Protein AF-A0A496T1U8-F1 (afdb_monomer_lite)

Foldseek 3Di:
DPDPVPPLQPDDDPDDPVRQVCCLVPPADADPVRDRDGDPSRSVVVVVVVVVVVVD

Sequence (56 aa):
MSKTSNIAKSIKLHLTQNALRVLERRYLMRDDKGNVIETPEELVWRVASAIAKADR

pLDDT: mean 87.45, std 17.33, range [42.72, 98.31]

Radius of gyration: 13.13 Å; chains: 1; bounding box: 35×24×29 Å

Secondary structure (DSSP, 8-state):
--SGGGTGGG------HHHHHHHHHHTS-B-TT--B---HHHHHHHHHHHHHHH--

Structure (mmCIF, N/CA/C/O backbone):
data_AF-A0A496T1U8-F1
#
_entry.id   AF-A0A496T1U8-F1
#
loop_
_atom_site.group_PDB
_atom_site.id
_atom_site.type_symbol
_atom_site.label_atom_id
_atom_site.label_alt_id
_atom_site.label_comp_id
_atom_site.label_asym_id
_atom_site.label_entity_id
_atom_site.label_seq_id
_atom_site.pdbx_PDB_ins_code
_atom_site.Cartn_x
_atom_site.Cartn_y
_atom_site.Cartn_z
_atom_site.occupancy
_atom_site.B_iso_or_equiv
_atom_site.auth_seq_id
_atom_site.auth_comp_id
_atom_site.auth_asym_id
_atom_site.auth_atom_id
_atom_site.pdbx_PDB_model_num
ATOM 1 N N . MET A 1 1 ? 20.487 -14.577 -4.613 1.00 42.72 1 MET A N 1
ATOM 2 C CA . MET A 1 1 ? 19.750 -13.304 -4.785 1.00 42.72 1 MET A CA 1
ATOM 3 C C . MET A 1 1 ? 18.642 -13.219 -3.733 1.00 42.72 1 MET A C 1
ATOM 5 O O . MET A 1 1 ? 17.482 -13.381 -4.073 1.00 42.72 1 MET A O 1
ATOM 9 N N . SER A 1 2 ? 18.980 -13.033 -2.448 1.00 45.09 2 SER A N 1
ATOM 10 C CA . SER A 1 2 ? 17.988 -13.238 -1.364 1.00 45.09 2 SER A CA 1
ATOM 11 C C . SER A 1 2 ? 18.058 -12.225 -0.215 1.00 45.09 2 SER A C 1
ATOM 13 O O . SER A 1 2 ? 17.342 -12.382 0.765 1.00 45.09 2 SER A O 1
ATOM 15 N N . LYS A 1 3 ? 18.901 -11.182 -0.301 1.00 45.97 3 LYS A N 1
ATOM 16 C CA . LYS A 1 3 ? 19.073 -10.204 0.795 1.00 45.97 3 LYS A CA 1
ATOM 17 C C . LYS A 1 3 ? 18.345 -8.867 0.584 1.00 45.97 3 LYS A C 1
ATOM 19 O O . LYS A 1 3 ? 18.040 -8.200 1.563 1.00 45.97 3 LYS A O 1
ATOM 24 N N . THR A 1 4 ? 17.984 -8.503 -0.648 1.00 49.31 4 THR A N 1
ATOM 25 C CA . THR A 1 4 ? 17.344 -7.202 -0.944 1.00 49.31 4 THR A CA 1
ATOM 26 C C . THR A 1 4 ? 15.848 -7.166 -0.601 1.00 49.31 4 THR A C 1
ATOM 28 O O . THR A 1 4 ? 15.330 -6.115 -0.240 1.00 49.31 4 THR A O 1
ATOM 31 N N . SER A 1 5 ? 15.157 -8.314 -0.629 1.00 50.50 5 SER A N 1
ATOM 32 C CA . SER A 1 5 ? 13.700 -8.386 -0.411 1.00 50.50 5 SER A CA 1
ATOM 33 C C . SER A 1 5 ? 13.248 -7.992 1.002 1.00 50.50 5 SER A C 1
ATOM 35 O O . SER A 1 5 ? 12.091 -7.623 1.174 1.00 50.50 5 SER A O 1
ATOM 37 N N . ASN A 1 6 ? 14.126 -8.071 2.009 1.00 55.50 6 ASN A N 1
ATOM 38 C CA . ASN A 1 6 ? 13.754 -7.807 3.405 1.00 55.50 6 ASN A CA 1
ATOM 39 C C . ASN A 1 6 ? 13.995 -6.359 3.854 1.00 55.50 6 ASN A C 1
ATOM 41 O O . ASN A 1 6 ? 13.400 -5.939 4.839 1.00 55.50 6 ASN A O 1
ATOM 45 N N . ILE A 1 7 ? 14.825 -5.584 3.145 1.00 57.38 7 ILE A N 1
ATOM 46 C CA . ILE A 1 7 ? 15.132 -4.196 3.538 1.00 57.38 7 ILE A CA 1
ATOM 47 C C . ILE A 1 7 ? 13.988 -3.258 3.133 1.00 57.38 7 ILE A C 1
ATOM 49 O O . ILE A 1 7 ? 13.585 -2.401 3.910 1.00 57.38 7 ILE A O 1
ATOM 53 N N . ALA A 1 8 ? 13.404 -3.452 1.947 1.00 54.00 8 ALA A N 1
ATOM 54 C CA . ALA A 1 8 ? 12.298 -2.615 1.479 1.00 54.00 8 ALA A CA 1
ATOM 55 C C . ALA A 1 8 ? 10.996 -2.823 2.275 1.00 54.00 8 ALA A C 1
ATOM 57 O O . ALA A 1 8 ? 10.178 -1.913 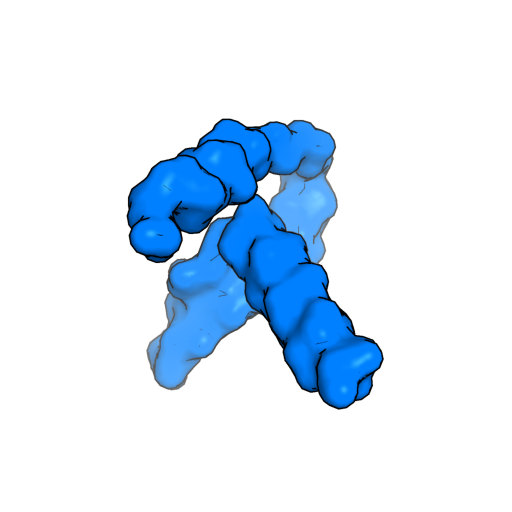2.353 1.00 54.00 8 ALA A O 1
ATOM 58 N N . LYS A 1 9 ? 10.820 -3.991 2.912 1.00 55.59 9 LYS A N 1
ATOM 59 C CA . LYS A 1 9 ? 9.626 -4.299 3.714 1.00 55.59 9 LYS A CA 1
ATOM 60 C C . LYS A 1 9 ? 9.629 -3.627 5.099 1.00 55.59 9 LYS A C 1
ATOM 62 O O . LYS A 1 9 ? 8.597 -3.627 5.758 1.00 55.59 9 LYS A O 1
ATOM 67 N N . SER A 1 10 ? 10.758 -3.070 5.561 1.00 64.56 10 SER A N 1
ATOM 68 C CA . SER A 1 10 ? 10.888 -2.512 6.920 1.00 64.56 10 SER A CA 1
ATOM 69 C C . SER A 1 10 ? 10.717 -0.990 7.020 1.00 64.56 10 SER A C 1
ATOM 71 O O . SER A 1 10 ? 10.726 -0.454 8.130 1.00 64.56 10 SER A O 1
ATOM 73 N N . ILE A 1 11 ? 10.550 -0.278 5.899 1.00 75.38 11 ILE A N 1
ATOM 74 C CA . ILE A 1 11 ? 10.343 1.175 5.916 1.00 75.38 11 ILE A CA 1
ATOM 75 C C . ILE A 1 11 ? 8.897 1.459 6.314 1.00 75.38 11 ILE A C 1
ATOM 77 O O . ILE A 1 11 ? 7.984 1.292 5.513 1.00 75.38 11 ILE A O 1
ATOM 81 N N . LYS A 1 12 ? 8.698 1.912 7.552 1.00 83.69 12 LYS A N 1
ATOM 82 C CA . LYS A 1 12 ? 7.388 2.334 8.050 1.00 83.69 12 LYS A CA 1
ATOM 83 C C . LYS A 1 12 ? 7.036 3.720 7.511 1.00 83.69 12 LYS A C 1
ATOM 85 O O . LYS A 1 12 ? 7.801 4.668 7.696 1.00 83.69 12 LYS A O 1
ATOM 90 N N . LEU A 1 13 ? 5.875 3.852 6.877 1.00 89.88 13 LEU A N 1
ATOM 91 C CA . LEU A 1 13 ? 5.393 5.130 6.367 1.00 89.88 13 LEU A CA 1
ATOM 92 C C . LEU A 1 13 ? 4.771 5.950 7.500 1.00 89.88 13 LEU A C 1
ATOM 94 O O . LEU A 1 13 ? 3.856 5.513 8.199 1.00 89.88 13 LEU A O 1
ATOM 98 N N . HIS A 1 14 ? 5.241 7.185 7.663 1.00 93.38 14 HIS A N 1
ATOM 99 C CA . HIS A 1 14 ? 4.631 8.141 8.581 1.00 93.38 14 HIS A CA 1
ATOM 100 C C . HIS A 1 14 ? 3.461 8.843 7.890 1.00 93.38 14 HIS A C 1
ATOM 102 O O . HIS A 1 14 ? 3.621 9.887 7.260 1.00 93.38 14 HIS A O 1
ATOM 108 N N . LEU A 1 1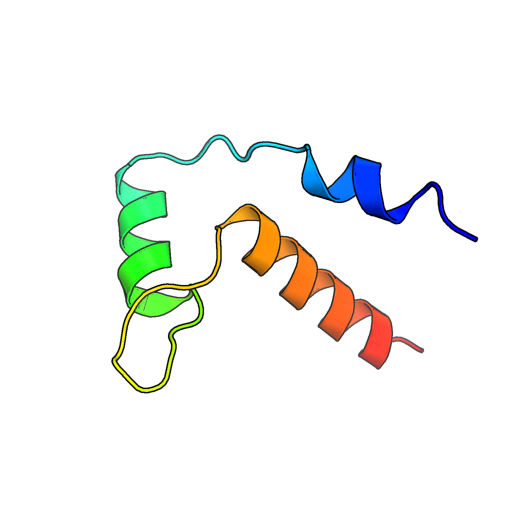5 ? 2.278 8.241 7.993 1.00 95.12 15 LEU A N 1
ATOM 109 C CA . LEU A 1 15 ? 1.034 8.772 7.442 1.00 95.12 15 LEU A CA 1
ATOM 110 C C . LEU A 1 15 ? 0.146 9.339 8.548 1.00 95.12 15 LEU A C 1
ATOM 112 O O . LEU A 1 15 ? 0.069 8.799 9.651 1.00 95.12 15 LEU A O 1
ATOM 116 N N . THR A 1 16 ? -0.571 10.418 8.235 1.00 97.81 16 THR A N 1
ATOM 117 C CA . THR A 1 16 ? -1.614 10.929 9.129 1.00 97.81 16 THR A CA 1
ATOM 118 C C . THR A 1 16 ? -2.771 9.934 9.216 1.00 97.81 16 THR A C 1
ATOM 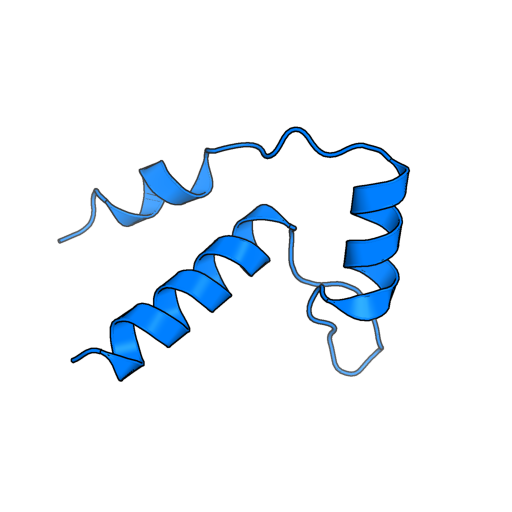120 O O . THR A 1 16 ? -3.011 9.145 8.300 1.00 97.81 16 THR A O 1
ATOM 123 N N . GLN A 1 17 ? -3.553 10.004 10.293 1.00 97.38 17 GLN A N 1
ATOM 124 C CA . GLN A 1 17 ? -4.718 9.134 10.468 1.00 97.38 17 GLN A CA 1
ATOM 125 C C . GLN A 1 17 ? -5.738 9.276 9.324 1.00 97.38 17 GLN A C 1
ATOM 127 O O . GLN A 1 17 ? -6.318 8.289 8.873 1.00 97.38 17 GLN A O 1
ATOM 132 N N . ASN A 1 18 ? -5.911 10.493 8.799 1.00 98.00 18 ASN A N 1
ATOM 133 C CA . ASN A 1 18 ? -6.778 10.738 7.648 1.00 98.00 18 ASN A CA 1
ATOM 134 C C . ASN A 1 18 ? -6.238 10.081 6.374 1.00 98.00 18 ASN A C 1
ATOM 136 O O . ASN A 1 18 ? -7.013 9.470 5.640 1.00 98.00 18 ASN A O 1
ATOM 140 N N . ALA A 1 19 ? -4.925 10.153 6.131 1.00 98.00 19 ALA A N 1
ATOM 141 C CA . ALA A 1 19 ? -4.305 9.477 4.996 1.00 98.00 19 ALA A CA 1
ATOM 142 C C . ALA A 1 19 ? -4.496 7.955 5.088 1.00 98.00 19 ALA A C 1
ATOM 144 O O . ALA A 1 19 ? -4.954 7.346 4.123 1.00 98.00 19 ALA A O 1
ATOM 145 N N . LEU A 1 20 ? -4.262 7.361 6.265 1.00 97.12 20 LEU A N 1
ATOM 146 C CA . LEU A 1 20 ? -4.508 5.934 6.505 1.00 97.12 20 LEU A CA 1
ATOM 147 C C . LEU A 1 20 ? -5.960 5.548 6.193 1.00 97.12 20 LEU A C 1
ATOM 149 O O . LEU A 1 20 ? -6.205 4.574 5.484 1.00 97.12 20 LEU A O 1
ATOM 153 N N . ARG A 1 21 ? -6.929 6.357 6.637 1.00 97.69 21 ARG A N 1
ATOM 154 C CA . ARG A 1 21 ? -8.355 6.099 6.391 1.00 97.69 21 ARG A CA 1
ATOM 155 C C . ARG A 1 21 ? -8.747 6.218 4.919 1.00 97.69 21 ARG A C 1
ATOM 157 O O . ARG A 1 21 ? -9.643 5.510 4.464 1.00 97.69 21 ARG A O 1
ATOM 164 N N . VAL A 1 22 ? -8.111 7.113 4.165 1.00 98.19 22 VAL A N 1
ATOM 165 C CA . VAL A 1 22 ? -8.317 7.218 2.713 1.00 98.19 22 VAL A CA 1
ATOM 166 C C . VAL A 1 22 ? -7.737 5.997 2.000 1.00 98.19 22 VAL A C 1
ATOM 168 O O . VAL A 1 22 ? -8.420 5.434 1.143 1.00 98.19 22 VAL A O 1
ATOM 171 N N . LEU A 1 23 ? -6.532 5.556 2.381 1.00 97.81 23 LEU A N 1
ATOM 172 C CA . LEU A 1 23 ? -5.902 4.357 1.822 1.00 97.81 23 LEU A CA 1
ATOM 173 C C . LEU A 1 23 ? -6.766 3.111 2.044 1.00 97.81 23 LEU A C 1
ATOM 175 O O . LEU A 1 23 ? -7.111 2.436 1.076 1.00 97.81 23 LEU A O 1
ATOM 179 N N . GLU A 1 24 ? -7.205 2.865 3.277 1.00 96.94 24 GLU A N 1
ATOM 180 C CA . GLU A 1 24 ? -8.070 1.732 3.646 1.00 96.94 24 GLU A CA 1
ATOM 181 C C . GLU A 1 24 ? -9.395 1.698 2.863 1.00 96.94 24 G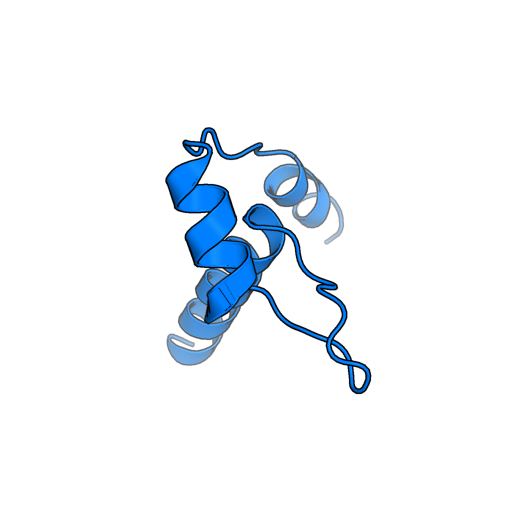LU A C 1
ATOM 183 O O . GLU A 1 24 ? -9.914 0.641 2.489 1.00 96.94 24 GLU A O 1
ATOM 188 N N . ARG A 1 25 ? -9.962 2.876 2.586 1.00 97.19 25 ARG A N 1
ATOM 189 C CA . ARG A 1 25 ? -11.249 2.992 1.894 1.00 97.19 25 ARG A CA 1
ATOM 190 C C . ARG A 1 25 ? -11.154 2.827 0.382 1.00 97.19 25 ARG A C 1
ATOM 192 O O . ARG A 1 25 ? -12.145 2.408 -0.208 1.00 97.19 25 ARG A O 1
ATOM 199 N N . ARG A 1 26 ? -10.041 3.220 -0.244 1.00 97.19 26 ARG A N 1
ATOM 200 C CA . ARG A 1 26 ? -9.982 3.407 -1.707 1.00 97.19 26 ARG A CA 1
ATOM 201 C C . ARG A 1 26 ? -8.875 2.643 -2.419 1.00 97.19 26 ARG A C 1
ATOM 203 O O . ARG A 1 26 ? -9.010 2.427 -3.617 1.00 97.19 26 ARG A O 1
ATOM 210 N N . TYR A 1 27 ? -7.792 2.296 -1.732 1.00 98.06 27 TYR A N 1
ATOM 211 C CA . TYR A 1 27 ? -6.555 1.905 -2.408 1.00 98.06 27 TYR A CA 1
ATOM 212 C C . TYR A 1 27 ? -5.961 0.585 -1.924 1.00 98.06 27 TYR A C 1
ATOM 214 O O . TYR A 1 27 ? -5.382 -0.126 -2.745 1.00 98.06 27 TYR A O 1
ATOM 222 N N . LEU A 1 28 ? -6.096 0.254 -0.633 1.00 97.88 28 LEU A N 1
ATOM 223 C CA . LEU A 1 28 ? -5.598 -1.019 -0.111 1.00 97.88 28 LEU A CA 1
ATOM 224 C C . LEU A 1 28 ? -6.400 -2.177 -0.700 1.00 97.88 28 LEU A C 1
ATOM 226 O O . LEU A 1 28 ? -7.635 -2.138 -0.751 1.00 97.88 28 LEU A O 1
ATOM 230 N N . MET A 1 29 ? -5.678 -3.202 -1.143 1.00 98.19 29 MET A N 1
ATOM 231 C CA . MET A 1 29 ? -6.270 -4.396 -1.724 1.00 98.19 29 MET A CA 1
ATOM 232 C C . MET A 1 29 ? -7.173 -5.118 -0.720 1.00 98.19 29 MET A C 1
ATOM 234 O O . MET A 1 29 ? -6.915 -5.135 0.489 1.00 98.19 29 MET A O 1
ATOM 238 N N . ARG A 1 30 ? -8.244 -5.717 -1.241 1.00 98.31 30 ARG A N 1
ATOM 239 C CA . ARG A 1 30 ? -9.216 -6.477 -0.459 1.00 98.31 30 ARG A CA 1
ATOM 240 C C . ARG A 1 30 ? -9.333 -7.899 -0.974 1.00 98.31 30 ARG A C 1
ATOM 242 O O . ARG A 1 30 ? -9.111 -8.140 -2.159 1.00 98.31 30 ARG A O 1
ATOM 249 N N . ASP A 1 31 ? -9.679 -8.808 -0.076 1.00 97.88 31 ASP A N 1
ATOM 250 C CA . ASP A 1 31 ? -10.103 -10.151 -0.453 1.00 97.88 31 ASP A CA 1
ATOM 251 C C . ASP A 1 31 ? -11.523 -10.148 -1.055 1.00 97.88 31 ASP A C 1
ATOM 253 O O . ASP A 1 31 ? -12.187 -9.114 -1.181 1.00 97.88 31 ASP A O 1
ATOM 257 N N . ASP A 1 32 ? -11.990 -11.334 -1.430 1.00 97.94 32 ASP A N 1
ATOM 258 C CA . ASP A 1 32 ? -13.327 -11.591 -1.969 1.00 97.94 32 ASP A CA 1
ATOM 259 C C . ASP A 1 32 ? -14.463 -11.269 -0.983 1.00 97.94 32 ASP A C 1
ATOM 261 O O . ASP A 1 32 ? -15.592 -10.999 -1.394 1.00 97.94 32 ASP A O 1
ATOM 265 N N . LYS A 1 33 ? -14.165 -11.247 0.317 1.00 97.75 33 LYS A N 1
ATOM 266 C CA . LYS A 1 33 ? -15.092 -10.886 1.397 1.00 97.75 33 LYS A CA 1
ATOM 267 C C . LYS A 1 33 ? -15.056 -9.393 1.731 1.00 97.75 33 LYS A C 1
ATOM 269 O O . LYS A 1 33 ? -15.835 -8.937 2.567 1.00 97.75 33 LYS A O 1
ATOM 274 N N . GLY A 1 34 ? -14.186 -8.623 1.079 1.00 96.06 34 GLY A N 1
ATOM 275 C CA . GLY A 1 34 ? -14.032 -7.188 1.287 1.00 96.06 34 GLY A CA 1
ATOM 276 C C . GLY A 1 34 ? -13.136 -6.802 2.468 1.00 96.06 34 GLY A C 1
ATOM 277 O O . GLY A 1 34 ? -13.095 -5.617 2.811 1.00 96.06 34 GLY A O 1
ATOM 278 N N . ASN A 1 35 ? -12.410 -7.745 3.074 1.00 97.56 35 ASN A N 1
ATOM 279 C CA . ASN A 1 35 ? -11.438 -7.451 4.126 1.00 97.56 35 ASN A CA 1
ATOM 280 C C . ASN A 1 35 ? -10.175 -6.854 3.514 1.00 97.56 35 ASN A C 1
ATOM 282 O O . ASN A 1 35 ? -9.696 -7.329 2.489 1.00 97.56 35 ASN A O 1
ATOM 286 N N . VAL A 1 36 ? -9.613 -5.831 4.156 1.00 97.62 36 VAL A N 1
ATOM 287 C CA . VAL A 1 36 ? -8.327 -5.256 3.747 1.00 97.62 36 VAL A CA 1
ATOM 288 C C . VAL A 1 36 ? -7.207 -6.247 4.063 1.00 97.62 36 VAL A C 1
ATOM 290 O O . VAL A 1 36 ? -7.067 -6.671 5.208 1.00 97.62 36 VAL A O 1
ATOM 293 N N . ILE A 1 37 ? -6.412 -6.597 3.050 1.00 97.81 37 ILE A N 1
ATOM 294 C CA . ILE A 1 37 ? -5.333 -7.601 3.141 1.00 97.81 37 ILE A CA 1
ATOM 295 C C . ILE A 1 37 ? -3.947 -7.037 2.807 1.00 97.81 37 ILE A C 1
ATOM 297 O O . ILE A 1 37 ? -2.986 -7.790 2.693 1.00 97.81 37 ILE A O 1
ATOM 301 N N . GLU A 1 38 ? -3.849 -5.726 2.610 1.00 96.75 38 GLU A N 1
ATOM 302 C CA . GLU A 1 38 ? -2.633 -5.035 2.182 1.00 96.75 38 GLU A CA 1
ATOM 303 C C . GLU A 1 38 ? -2.323 -3.891 3.151 1.00 96.75 38 GLU A C 1
ATOM 305 O O . GLU A 1 38 ? -3.234 -3.186 3.588 1.00 96.75 38 GLU A O 1
ATOM 310 N N . THR A 1 39 ? -1.047 -3.679 3.475 1.00 95.38 39 THR A N 1
ATOM 311 C CA . THR A 1 39 ? -0.593 -2.491 4.217 1.00 95.38 39 THR A CA 1
ATOM 312 C C . THR A 1 39 ? -0.239 -1.324 3.281 1.00 95.38 39 THR A C 1
ATOM 314 O O . THR A 1 39 ? 0.045 -1.536 2.101 1.00 95.38 39 THR A O 1
ATOM 317 N N . PRO A 1 40 ? -0.199 -0.066 3.766 1.00 95.88 40 PRO A N 1
ATOM 318 C CA . PRO A 1 40 ? 0.285 1.068 2.970 1.00 95.88 40 PRO A CA 1
ATOM 319 C C . PRO A 1 40 ? 1.679 0.852 2.364 1.00 95.88 40 PRO A C 1
ATOM 321 O O . PRO A 1 40 ? 1.928 1.236 1.223 1.00 95.88 40 PRO A O 1
ATOM 324 N N . GLU A 1 41 ? 2.582 0.220 3.108 1.00 94.44 41 GLU A N 1
ATOM 325 C CA . GLU A 1 41 ? 3.928 -0.126 2.656 1.00 94.44 41 GLU A CA 1
ATOM 326 C C . GLU A 1 41 ? 3.893 -1.132 1.497 1.00 94.44 41 GLU A C 1
ATOM 328 O O . GLU A 1 41 ? 4.576 -0.955 0.485 1.00 94.44 41 GLU A O 1
ATOM 333 N N . GLU A 1 42 ? 3.065 -2.171 1.620 1.00 95.06 42 GLU A N 1
ATOM 334 C CA . GLU A 1 42 ? 2.878 -3.184 0.579 1.00 95.06 42 GLU A CA 1
ATOM 335 C C . GLU A 1 42 ? 2.254 -2.585 -0.684 1.00 95.06 42 GLU A C 1
ATOM 337 O O . GLU A 1 42 ? 2.712 -2.885 -1.790 1.00 95.06 42 GLU A O 1
ATOM 342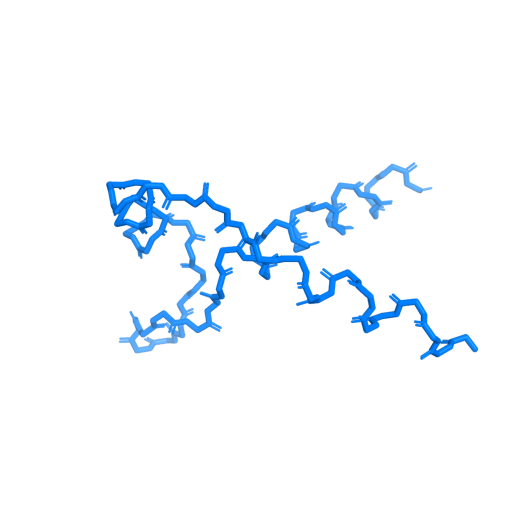 N N . LEU A 1 43 ? 1.305 -1.657 -0.528 1.00 95.81 43 LEU A N 1
ATOM 343 C CA . LEU A 1 43 ? 0.733 -0.899 -1.637 1.00 95.81 43 LEU A CA 1
ATOM 344 C C . LEU A 1 43 ? 1.809 -0.143 -2.420 1.00 95.81 43 LEU A C 1
ATOM 346 O O . LEU A 1 43 ? 1.857 -0.239 -3.649 1.00 95.81 43 LEU A O 1
ATOM 350 N N . VAL A 1 44 ? 2.681 0.603 -1.732 1.00 94.81 44 VAL A N 1
ATOM 351 C CA . VAL A 1 44 ? 3.752 1.370 -2.392 1.00 94.81 44 VAL A CA 1
ATOM 352 C C . VAL A 1 44 ? 4.686 0.427 -3.147 1.00 94.81 44 VAL A C 1
ATOM 354 O O . VAL A 1 44 ? 5.028 0.685 -4.304 1.00 94.81 44 VAL A O 1
ATOM 357 N N . TRP A 1 45 ? 5.045 -0.701 -2.533 1.00 94.12 45 TRP A N 1
ATOM 358 C CA . TRP A 1 45 ? 5.906 -1.697 -3.159 1.00 94.12 45 TRP A CA 1
ATOM 359 C C . TRP A 1 45 ? 5.275 -2.339 -4.400 1.00 94.12 45 TRP A C 1
ATOM 361 O O . TRP A 1 45 ? 5.949 -2.501 -5.423 1.00 94.12 45 TRP A O 1
ATOM 371 N N . ARG A 1 46 ? 3.979 -2.670 -4.348 1.00 95.38 46 ARG A N 1
ATOM 372 C CA . ARG A 1 46 ? 3.229 -3.224 -5.484 1.00 95.38 46 ARG A CA 1
ATOM 373 C C . ARG A 1 46 ? 3.216 -2.255 -6.661 1.00 95.38 46 ARG A C 1
ATOM 375 O O . ARG A 1 46 ? 3.491 -2.671 -7.785 1.00 95.38 46 ARG A O 1
ATOM 382 N N . VAL A 1 47 ? 2.930 -0.978 -6.407 1.00 96.38 47 VAL A N 1
ATOM 383 C CA . VAL A 1 47 ? 2.907 0.061 -7.448 1.00 96.38 47 VAL A CA 1
ATOM 384 C C . VAL A 1 47 ? 4.294 0.240 -8.066 1.00 96.38 47 VAL A C 1
ATOM 386 O O . VAL A 1 47 ? 4.423 0.168 -9.286 1.00 96.38 47 VAL A O 1
ATOM 389 N N . ALA A 1 48 ? 5.338 0.392 -7.246 1.00 95.31 48 ALA A N 1
ATOM 390 C CA . ALA A 1 48 ? 6.709 0.542 -7.736 1.00 95.31 48 ALA A CA 1
ATOM 391 C C . ALA A 1 48 ? 7.158 -0.666 -8.576 1.00 95.31 48 ALA A C 1
ATOM 393 O O . ALA A 1 48 ? 7.752 -0.503 -9.640 1.00 95.31 48 ALA A O 1
ATOM 394 N N . SER A 1 49 ? 6.817 -1.881 -8.134 1.00 94.44 49 SER A N 1
ATOM 395 C CA . SER A 1 49 ? 7.131 -3.117 -8.859 1.00 94.44 49 SER A CA 1
ATOM 396 C C . SER A 1 49 ? 6.403 -3.205 -10.202 1.00 94.44 49 SER A C 1
ATOM 398 O O . SER A 1 49 ? 6.988 -3.656 -11.185 1.00 94.44 49 SER A O 1
ATOM 400 N N . ALA A 1 50 ? 5.137 -2.779 -10.258 1.00 96.25 50 ALA A N 1
ATOM 401 C CA . ALA A 1 50 ? 4.356 -2.766 -11.492 1.00 96.25 50 ALA A CA 1
ATOM 402 C C . ALA A 1 50 ? 4.935 -1.784 -12.522 1.00 96.25 50 ALA A C 1
ATOM 404 O O . ALA A 1 50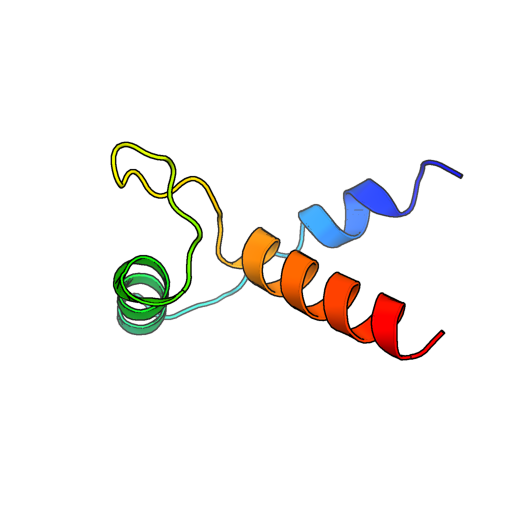 ? 5.072 -2.151 -13.687 1.00 96.25 50 ALA A O 1
ATOM 405 N N . ILE A 1 51 ? 5.335 -0.585 -12.082 1.00 96.31 51 ILE A N 1
ATOM 406 C CA . ILE A 1 51 ? 5.988 0.421 -12.935 1.00 96.31 51 ILE A CA 1
ATOM 407 C C . ILE A 1 51 ? 7.327 -0.116 -13.454 1.00 96.31 51 ILE A C 1
ATOM 409 O O . ILE A 1 51 ? 7.535 -0.193 -14.659 1.00 96.31 51 ILE A O 1
ATOM 413 N N . ALA A 1 52 ? 8.195 -0.604 -12.563 1.00 95.88 52 ALA A N 1
ATOM 414 C CA . ALA A 1 52 ? 9.509 -1.124 -12.944 1.00 95.88 52 ALA A CA 1
ATOM 415 C C . ALA A 1 52 ? 9.446 -2.334 -13.891 1.00 95.88 52 ALA A C 1
ATOM 417 O O . ALA A 1 52 ? 10.403 -2.603 -14.614 1.00 95.88 52 ALA A O 1
ATOM 418 N N . LYS A 1 53 ? 8.348 -3.101 -13.862 1.00 96.19 53 LYS A N 1
ATOM 419 C CA . LYS A 1 53 ? 8.109 -4.196 -14.807 1.00 96.19 53 LYS A CA 1
ATOM 420 C C . LYS A 1 53 ? 7.704 -3.681 -16.189 1.00 96.19 53 LYS A C 1
ATOM 422 O O . LYS A 1 53 ? 8.035 -4.340 -17.164 1.00 96.19 53 LYS A O 1
ATOM 427 N N . ALA A 1 54 ? 6.978 -2.568 -16.261 1.00 95.69 54 ALA A N 1
ATOM 428 C CA . ALA A 1 54 ? 6.554 -1.959 -17.519 1.00 95.69 54 ALA A CA 1
ATOM 429 C C . ALA A 1 54 ? 7.694 -1.208 -18.230 1.00 95.69 54 ALA A C 1
ATOM 431 O O . ALA A 1 54 ? 7.694 -1.139 -19.452 1.00 95.69 54 ALA A O 1
ATOM 432 N N . ASP A 1 55 ? 8.665 -0.691 -17.473 1.00 93.00 55 ASP A N 1
ATOM 433 C CA . ASP A 1 55 ? 9.840 0.015 -18.009 1.00 93.00 55 ASP A CA 1
ATOM 434 C C . ASP A 1 55 ? 10.922 -0.917 -18.602 1.00 93.00 55 ASP A C 1
ATOM 436 O O . ASP A 1 55 ? 11.904 -0.431 -19.164 1.00 93.00 55 ASP A O 1
ATOM 440 N N . ARG A 1 56 ? 10.792 -2.242 -18.443 1.00 73.75 56 ARG A N 1
ATOM 441 C CA . ARG A 1 56 ? 11.726 -3.257 -18.969 1.00 73.75 56 ARG A CA 1
ATOM 442 C C . ARG A 1 56 ? 11.222 -3.860 -20.268 1.00 73.75 56 ARG A C 1
ATOM 444 O O . ARG A 1 56 ? 12.081 -4.082 -21.147 1.00 73.75 56 ARG A O 1
#